Protein AF-A0A0C9WLH3-F1 (afdb_monomer_lite)

Foldseek 3Di:
DDDDDDPDDDDPDQPPVLVVLLVLLVVLLVLLVCLLPPVVCVLVDPVNVVVCVVVVDDGDDCPPQVQVSNLVSLQSNLSSQLSNQLSVDDDPLSNLLSLLSSLQSLLVSLVVQQPPDCVSNNHDPVSNVSSVVSVVVSVVSCVVVVNCSPVVVVVVVVVVVVVVVVVVVVVVVVVVVD

Radius of gyration: 22.93 Å; chains: 1; bounding box: 36×38×76 Å

Secondary structure (DSSP, 8-state):
---PPP---------HHHHHHHHHHHHHHHHHHHHHH-THHHHTSHHHHHHHHHHTPPPPPTTT-HHHHHHHHHHHHHHHHHHHHHTTS-TTHHHHHHHHHHHHHHHHHHHHHHTS-GGG----HHHHHHHHHHHHHHHHHHHHTTTGGGTHHHHHHHHHHHHHHHHHHHHHHHHS--

pLDDT: mean 81.58, std 15.05, range [48.44, 97.0]

Organism: NCBI:txid1095629

Structure (mmCIF, N/CA/C/O backbone):
data_AF-A0A0C9WLH3-F1
#
_entry.id   AF-A0A0C9WLH3-F1
#
loop_
_atom_site.group_PDB
_atom_site.id
_atom_site.type_symbol
_atom_site.label_atom_id
_atom_site.label_alt_id
_atom_site.label_comp_id
_atom_site.label_asym_id
_atom_site.label_entity_id
_atom_site.label_seq_id
_atom_site.pdbx_PDB_ins_code
_atom_site.Cartn_x
_atom_site.Cartn_y
_atom_site.Cartn_z
_atom_site.occupancy
_atom_site.B_iso_or_equiv
_atom_site.auth_seq_id
_atom_site.auth_comp_id
_atom_site.auth_asym_id
_atom_site.auth_atom_id
_atom_site.pdbx_PDB_model_num
ATOM 1 N N . MET A 1 1 ? 11.096 -18.226 -56.502 1.00 52.59 1 MET A N 1
ATOM 2 C CA . MET A 1 1 ? 9.878 -18.408 -55.676 1.00 52.59 1 MET A CA 1
ATOM 3 C C . MET A 1 1 ? 9.906 -17.419 -54.515 1.00 52.59 1 MET A C 1
ATOM 5 O O . MET A 1 1 ? 10.820 -17.525 -53.702 1.00 52.59 1 MET A O 1
ATOM 9 N N . PRO A 1 2 ? 8.982 -16.448 -54.416 1.00 49.88 2 PRO A N 1
ATOM 10 C CA . PRO A 1 2 ? 8.934 -15.564 -53.257 1.00 49.88 2 PRO A CA 1
ATOM 11 C C . PRO A 1 2 ? 8.282 -16.297 -52.072 1.00 49.88 2 PRO A C 1
ATOM 13 O O . PRO A 1 2 ? 7.143 -16.752 -52.159 1.00 49.88 2 PRO A O 1
ATOM 16 N N . ARG A 1 3 ? 9.011 -16.438 -50.958 1.00 57.41 3 ARG A N 1
ATOM 17 C CA . ARG A 1 3 ? 8.448 -16.905 -49.681 1.00 57.41 3 ARG A CA 1
ATOM 18 C C . ARG A 1 3 ? 7.571 -15.794 -49.105 1.00 57.41 3 ARG A C 1
ATOM 20 O O . ARG A 1 3 ? 8.085 -14.742 -48.733 1.00 57.41 3 ARG A O 1
ATOM 27 N N . ASN A 1 4 ? 6.265 -16.033 -49.005 1.00 55.12 4 ASN A N 1
ATOM 28 C CA . ASN A 1 4 ? 5.372 -15.154 -48.252 1.00 55.12 4 ASN A CA 1
ATOM 29 C C . ASN A 1 4 ? 5.823 -15.093 -46.779 1.00 55.12 4 ASN A C 1
ATOM 31 O O . ASN A 1 4 ? 6.032 -16.147 -46.171 1.00 55.12 4 ASN A O 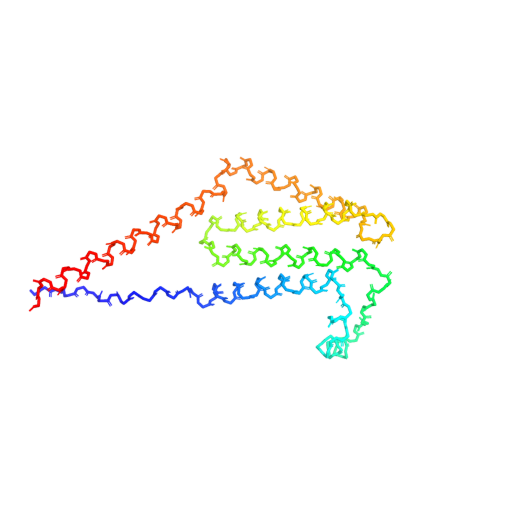1
ATOM 35 N N . PRO A 1 5 ? 5.976 -13.899 -46.177 1.00 61.84 5 PRO A N 1
ATOM 36 C CA . PRO A 1 5 ? 6.307 -13.794 -44.766 1.00 61.84 5 PRO A CA 1
ATOM 37 C C . PRO A 1 5 ? 5.111 -14.223 -43.898 1.00 61.84 5 PRO A C 1
ATOM 39 O O . PRO A 1 5 ? 3.955 -14.003 -44.274 1.00 61.84 5 PRO A O 1
ATOM 42 N N . PRO A 1 6 ? 5.360 -14.808 -42.713 1.00 55.41 6 PRO A N 1
ATOM 43 C CA . PRO A 1 6 ? 4.301 -15.278 -41.835 1.00 55.41 6 PRO A CA 1
ATOM 44 C C . PRO A 1 6 ? 3.418 -14.111 -41.377 1.00 55.41 6 PRO A C 1
ATOM 46 O O . PRO A 1 6 ? 3.880 -13.128 -40.789 1.00 55.41 6 PRO A O 1
ATOM 49 N N . ARG A 1 7 ? 2.115 -14.246 -41.637 1.00 60.47 7 ARG A N 1
ATOM 50 C CA . ARG A 1 7 ? 1.046 -13.351 -41.186 1.00 60.47 7 ARG A CA 1
ATOM 51 C C . ARG A 1 7 ? 0.981 -13.381 -39.652 1.00 60.47 7 ARG A C 1
ATOM 53 O O . ARG A 1 7 ? 0.297 -14.214 -39.071 1.00 60.47 7 ARG A O 1
ATOM 60 N N . ARG A 1 8 ? 1.683 -12.465 -38.975 1.00 58.28 8 ARG A N 1
ATOM 61 C CA . ARG A 1 8 ? 1.488 -12.226 -37.533 1.00 58.28 8 ARG A CA 1
ATOM 62 C C . ARG A 1 8 ? 0.169 -11.485 -37.320 1.00 58.28 8 ARG A C 1
ATOM 64 O O . ARG A 1 8 ? 0.064 -10.290 -37.594 1.00 58.28 8 ARG A O 1
ATOM 71 N N . THR A 1 9 ? -0.837 -12.204 -36.838 1.00 52.94 9 THR A N 1
ATOM 72 C CA . THR A 1 9 ? -2.097 -11.651 -36.333 1.00 52.94 9 THR A CA 1
ATOM 73 C C . THR A 1 9 ? -1.833 -10.696 -35.159 1.00 52.94 9 THR A C 1
ATOM 75 O O . THR A 1 9 ? -1.140 -11.075 -34.212 1.00 52.94 9 THR A O 1
ATOM 78 N N . PRO A 1 10 ? -2.370 -9.462 -35.169 1.00 50.25 10 PRO A N 1
ATOM 79 C CA . PRO A 1 10 ? -2.179 -8.502 -34.092 1.00 50.25 10 PRO A CA 1
ATOM 80 C C . PRO A 1 10 ? -3.216 -8.744 -32.993 1.00 50.25 10 PRO A C 1
ATOM 82 O O . PRO A 1 10 ? -4.204 -8.017 -32.887 1.00 50.25 10 PRO A O 1
ATOM 85 N N . HIS A 1 11 ? -2.983 -9.749 -32.156 1.00 48.44 11 HIS A N 1
ATOM 86 C CA . HIS A 1 11 ? -3.652 -9.834 -30.866 1.00 48.44 11 HIS A CA 1
ATOM 87 C C . HIS A 1 11 ? -2.824 -9.042 -29.849 1.00 48.44 11 HIS A C 1
ATOM 89 O O . HIS A 1 11 ? -1.880 -9.554 -29.258 1.00 48.44 11 HIS A O 1
ATOM 95 N N . ASN A 1 12 ? -3.183 -7.769 -29.647 1.00 54.38 12 ASN A N 1
ATOM 96 C CA . ASN A 1 12 ? -2.804 -7.004 -28.452 1.00 54.38 12 ASN A CA 1
ATOM 97 C C . ASN A 1 12 ? -3.549 -7.586 -27.236 1.00 54.38 12 ASN A C 1
ATOM 99 O O . ASN A 1 12 ? -4.402 -6.942 -26.629 1.00 54.38 12 ASN A O 1
ATOM 103 N N . ILE A 1 13 ? -3.272 -8.847 -26.921 1.00 58.69 13 ILE A N 1
ATOM 104 C CA . ILE A 1 13 ? -3.679 -9.489 -25.682 1.00 58.69 13 ILE A CA 1
ATOM 105 C C . ILE A 1 13 ? -2.540 -9.179 -24.715 1.00 58.69 13 ILE A C 1
ATOM 107 O O . ILE A 1 13 ? -1.414 -9.630 -24.921 1.00 58.69 13 ILE A O 1
ATOM 111 N N . MET A 1 14 ? -2.798 -8.349 -23.696 1.00 61.59 14 MET A N 1
ATOM 112 C CA . MET A 1 14 ? -1.882 -8.297 -22.552 1.00 61.59 14 MET A CA 1
ATOM 113 C C . MET A 1 14 ? -1.642 -9.740 -22.098 1.00 61.59 14 MET A C 1
ATOM 115 O O . MET A 1 14 ? -2.628 -10.475 -22.011 1.00 61.59 14 MET A O 1
ATOM 119 N N . PRO A 1 15 ? -0.393 -10.144 -21.803 1.00 77.88 15 PRO A N 1
ATOM 120 C CA . PRO A 1 15 ? -0.111 -11.498 -21.346 1.00 77.88 15 PRO A CA 1
ATOM 121 C C . PRO A 1 15 ? -1.084 -11.870 -20.227 1.00 77.88 15 PRO A C 1
ATOM 123 O O . PRO A 1 15 ? -1.327 -11.044 -19.346 1.00 77.88 15 PRO A O 1
ATOM 126 N N . THR A 1 16 ? -1.653 -13.075 -20.254 1.00 83.50 16 THR A N 1
ATOM 127 C CA . THR A 1 16 ? -2.666 -13.515 -19.277 1.00 83.50 16 THR A CA 1
ATOM 128 C C . THR A 1 16 ? -2.212 -13.247 -17.838 1.00 83.50 16 THR A C 1
ATOM 130 O O . THR A 1 16 ? -2.968 -12.717 -17.029 1.00 83.50 16 THR A O 1
ATOM 133 N N . THR A 1 17 ? -0.925 -13.465 -17.559 1.00 85.25 17 THR A N 1
ATOM 134 C CA . THR A 1 17 ? -0.271 -13.141 -16.285 1.00 85.25 17 THR A CA 1
ATOM 135 C C . THR A 1 17 ? -0.361 -11.658 -15.914 1.00 85.25 17 THR A C 1
ATOM 137 O O . THR A 1 17 ? -0.690 -11.327 -14.781 1.00 85.25 17 THR A O 1
ATOM 140 N N . ALA A 1 18 ? -0.134 -10.739 -16.856 1.00 84.38 18 ALA A N 1
ATOM 141 C CA . ALA A 1 18 ? -0.218 -9.300 -16.600 1.00 84.38 18 ALA A CA 1
ATOM 142 C C . ALA A 1 18 ? -1.651 -8.859 -16.261 1.00 84.38 18 ALA A C 1
ATOM 144 O O . ALA A 1 18 ? -1.845 -8.006 -1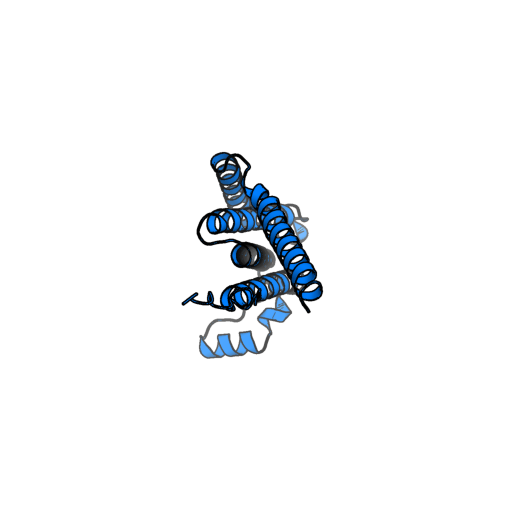5.396 1.00 84.38 18 ALA A O 1
ATOM 145 N N . ARG A 1 19 ? -2.664 -9.469 -16.893 1.00 87.00 19 ARG A N 1
ATOM 146 C CA . ARG A 1 19 ? -4.078 -9.227 -16.556 1.00 87.00 19 ARG A CA 1
ATOM 147 C C . ARG A 1 19 ? -4.437 -9.727 -15.163 1.00 87.00 19 ARG A C 1
ATOM 149 O O . ARG A 1 19 ? -5.118 -9.011 -14.436 1.00 87.00 19 ARG A O 1
ATOM 156 N N . LEU A 1 20 ? -3.949 -10.906 -14.782 1.00 90.25 20 LEU A N 1
ATOM 157 C CA . LEU A 1 20 ? -4.155 -11.452 -13.440 1.00 90.25 20 LEU A CA 1
ATOM 158 C C . LEU A 1 20 ? -3.512 -10.568 -12.367 1.00 90.25 20 LEU A C 1
ATOM 160 O O . LEU A 1 20 ? -4.172 -10.227 -11.389 1.00 90.25 20 LEU A O 1
ATOM 164 N N . ILE A 1 21 ? -2.271 -10.116 -12.584 1.00 89.88 21 ILE A N 1
ATOM 165 C CA . ILE A 1 21 ? -1.589 -9.181 -11.675 1.00 89.88 21 ILE A CA 1
ATOM 166 C C . ILE A 1 21 ? -2.375 -7.866 -11.575 1.00 89.88 21 ILE A C 1
ATOM 168 O O . ILE A 1 21 ? -2.573 -7.347 -10.479 1.00 89.88 21 ILE A O 1
ATOM 172 N N . GLN A 1 22 ? -2.875 -7.338 -12.697 1.00 89.88 22 GLN A N 1
ATOM 173 C CA . GLN A 1 22 ? -3.684 -6.120 -12.692 1.00 89.88 22 GLN A CA 1
ATOM 174 C C . GLN A 1 22 ? -4.961 -6.293 -11.857 1.00 89.88 22 GLN A C 1
ATOM 176 O O . GLN A 1 22 ? -5.270 -5.433 -11.035 1.00 89.88 22 GLN A O 1
ATOM 181 N N . LEU A 1 23 ? -5.691 -7.394 -12.053 1.00 91.69 23 LEU A N 1
ATOM 182 C CA . LEU A 1 23 ? -6.920 -7.680 -11.315 1.00 91.69 23 LEU A CA 1
ATOM 183 C C . LEU A 1 23 ? -6.648 -7.853 -9.816 1.00 91.69 23 LEU A C 1
ATOM 185 O O . LEU A 1 23 ? -7.371 -7.284 -9.003 1.00 91.69 23 LEU A O 1
ATOM 189 N N . LYS A 1 24 ? -5.572 -8.562 -9.454 1.00 92.44 24 LYS A N 1
ATOM 190 C CA . LYS A 1 24 ? -5.129 -8.700 -8.061 1.00 92.44 24 LYS A CA 1
ATOM 191 C C . LYS A 1 24 ? -4.824 -7.343 -7.430 1.00 92.44 24 LYS A C 1
ATOM 193 O O . LYS A 1 24 ? -5.255 -7.096 -6.313 1.00 92.44 24 LYS A O 1
ATOM 198 N N . GLY A 1 25 ? -4.157 -6.445 -8.158 1.00 92.44 25 GLY A N 1
ATOM 199 C CA . GLY A 1 25 ? -3.885 -5.088 -7.684 1.00 92.44 25 GLY A CA 1
ATOM 200 C C . GLY A 1 25 ? -5.146 -4.265 -7.417 1.00 92.44 25 GLY A C 1
ATOM 201 O O . GLY A 1 25 ? -5.220 -3.572 -6.407 1.00 92.44 25 GLY A O 1
ATOM 202 N N . ILE A 1 26 ? -6.162 -4.376 -8.282 1.00 93.50 26 ILE A N 1
ATOM 203 C CA . ILE A 1 26 ? -7.471 -3.738 -8.058 1.00 93.50 26 ILE A CA 1
ATOM 204 C C . ILE A 1 26 ? -8.142 -4.329 -6.815 1.00 93.50 26 ILE A C 1
ATOM 206 O O . ILE A 1 26 ? -8.614 -3.575 -5.969 1.00 93.50 26 ILE A O 1
ATOM 210 N N . ALA A 1 27 ? -8.157 -5.658 -6.690 1.00 94.06 27 ALA A N 1
ATOM 211 C CA . ALA A 1 27 ? -8.738 -6.337 -5.537 1.00 94.06 27 ALA A CA 1
ATOM 212 C C . ALA A 1 27 ? -8.058 -5.915 -4.226 1.00 94.06 27 ALA A C 1
ATOM 214 O O . ALA A 1 27 ? -8.750 -5.624 -3.258 1.00 94.06 27 ALA A O 1
ATOM 215 N N . ASP A 1 28 ? -6.730 -5.791 -4.210 1.00 94.44 28 ASP A N 1
ATOM 216 C CA . ASP A 1 28 ? -5.978 -5.327 -3.040 1.00 94.44 28 ASP A CA 1
ATOM 217 C C . ASP A 1 28 ? -6.358 -3.900 -2.640 1.00 94.44 28 ASP A C 1
ATOM 219 O O . ASP A 1 28 ? -6.605 -3.631 -1.468 1.00 94.44 28 ASP A O 1
ATOM 223 N N . ILE A 1 29 ? -6.500 -2.984 -3.600 1.00 94.12 29 ILE A N 1
ATOM 224 C CA . ILE A 1 29 ? -6.954 -1.619 -3.300 1.00 94.12 29 ILE A CA 1
ATOM 225 C C . ILE A 1 29 ? -8.370 -1.630 -2.709 1.00 94.12 29 ILE A C 1
ATOM 227 O O . ILE A 1 29 ? -8.631 -0.916 -1.744 1.00 94.12 29 ILE A O 1
ATOM 231 N N . VAL A 1 30 ? -9.275 -2.459 -3.237 1.00 93.94 30 VAL A N 1
ATOM 232 C CA . VAL A 1 30 ? -10.631 -2.606 -2.682 1.00 93.94 30 VAL A CA 1
ATOM 233 C C . VAL A 1 30 ? -10.585 -3.159 -1.256 1.00 93.94 30 VAL A C 1
ATOM 235 O O . VAL A 1 30 ? -11.233 -2.607 -0.371 1.00 93.94 30 VAL A O 1
ATOM 238 N N . VAL A 1 31 ? -9.782 -4.194 -1.004 1.00 93.25 31 VAL A N 1
ATOM 239 C CA . VAL A 1 31 ? -9.587 -4.764 0.339 1.00 93.25 31 VAL A CA 1
ATOM 240 C C . VAL A 1 31 ? -9.029 -3.714 1.298 1.00 93.25 31 VAL A C 1
ATOM 242 O O . VAL A 1 31 ? -9.527 -3.587 2.412 1.00 93.25 31 VAL A O 1
ATOM 245 N N . ALA A 1 32 ? -8.056 -2.911 0.871 1.00 92.62 32 ALA A N 1
ATOM 246 C CA . ALA A 1 32 ? -7.502 -1.835 1.685 1.00 92.62 32 ALA A CA 1
ATOM 247 C C . ALA A 1 32 ? -8.545 -0.764 2.040 1.00 92.62 32 ALA A C 1
ATOM 249 O O . ALA A 1 32 ? -8.582 -0.295 3.178 1.00 92.62 32 ALA A O 1
ATOM 250 N N . LEU A 1 33 ? -9.425 -0.403 1.100 1.00 92.38 33 LEU A N 1
ATOM 251 C CA . LEU A 1 33 ? -10.535 0.516 1.368 1.00 92.38 33 LEU A CA 1
ATOM 252 C C . LEU A 1 33 ? -11.514 -0.070 2.390 1.00 92.38 33 LEU A C 1
ATOM 254 O O . LEU A 1 33 ? -11.906 0.629 3.322 1.00 92.38 33 LEU A O 1
ATOM 258 N N . ILE A 1 34 ? -11.859 -1.354 2.259 1.00 90.44 34 ILE A N 1
ATOM 259 C CA . ILE A 1 34 ? -12.716 -2.047 3.229 1.00 90.44 34 ILE A CA 1
ATOM 260 C C . ILE A 1 34 ? -12.048 -2.058 4.608 1.00 90.44 34 ILE A C 1
ATOM 262 O O . ILE A 1 34 ? -12.688 -1.665 5.576 1.00 90.44 34 ILE A O 1
ATOM 266 N N . LEU A 1 35 ? -10.761 -2.408 4.706 1.00 90.75 35 LEU A N 1
ATOM 267 C CA . LEU A 1 35 ? -10.016 -2.394 5.974 1.00 90.75 35 LEU A CA 1
ATOM 268 C C . LEU A 1 35 ? -9.945 -1.003 6.614 1.00 90.75 35 LEU A C 1
ATOM 270 O O . LEU A 1 35 ? -9.960 -0.900 7.836 1.00 90.75 35 LEU A O 1
ATOM 274 N N . THR A 1 36 ? -9.880 0.055 5.802 1.00 89.31 36 THR A N 1
ATOM 275 C CA . THR A 1 36 ? -9.828 1.444 6.287 1.00 89.31 36 THR A CA 1
ATOM 276 C C . THR A 1 36 ? -11.168 1.894 6.876 1.00 89.31 36 THR A C 1
ATOM 278 O O . THR A 1 36 ? -11.195 2.659 7.837 1.00 89.31 36 THR A O 1
ATOM 281 N N . VAL A 1 37 ? -12.288 1.455 6.291 1.00 89.69 37 VAL A N 1
ATOM 282 C CA . VAL A 1 37 ? -13.636 1.900 6.685 1.00 89.69 37 VAL A CA 1
ATOM 283 C C . VAL A 1 37 ? -14.260 0.972 7.723 1.00 89.69 37 VAL A C 1
ATOM 285 O O . VAL A 1 37 ? -14.797 1.439 8.724 1.00 89.69 37 VAL A O 1
ATOM 288 N N . ASN A 1 38 ? -14.222 -0.335 7.473 1.00 89.38 38 ASN A N 1
ATOM 289 C CA . ASN A 1 38 ? -14.790 -1.350 8.343 1.00 89.38 38 ASN A CA 1
ATOM 290 C C . ASN A 1 38 ? -14.032 -2.689 8.206 1.00 89.38 38 ASN A C 1
ATOM 292 O O . ASN A 1 38 ? -14.430 -3.555 7.418 1.00 89.38 38 ASN A O 1
ATOM 296 N N . PRO A 1 39 ? -12.965 -2.901 8.997 1.00 87.12 39 PRO A N 1
ATOM 297 C CA . PRO A 1 39 ? -12.189 -4.136 8.942 1.00 87.12 39 PRO A CA 1
ATOM 298 C C . PRO A 1 39 ? -12.970 -5.374 9.416 1.00 87.12 39 PRO A C 1
ATOM 300 O O . PRO A 1 39 ? -12.603 -6.489 9.042 1.00 87.12 39 PRO A O 1
ATOM 303 N N . GLN A 1 40 ? -14.081 -5.210 10.154 1.00 87.94 40 GLN A N 1
ATOM 304 C CA . GLN A 1 40 ? -14.925 -6.337 10.586 1.00 87.94 40 GLN A CA 1
ATOM 305 C C . GLN A 1 40 ? -15.507 -7.102 9.398 1.00 87.94 40 GLN A C 1
ATOM 307 O O . GLN A 1 40 ? -15.606 -8.321 9.453 1.00 87.94 40 GLN A O 1
ATOM 312 N N . LEU A 1 41 ? -15.793 -6.421 8.282 1.00 89.19 41 LEU A N 1
ATOM 313 C CA . LEU A 1 41 ? -16.302 -7.076 7.071 1.00 89.19 41 LEU A CA 1
ATOM 314 C C . LEU A 1 41 ? -15.355 -8.156 6.532 1.00 89.19 41 LEU A C 1
ATOM 316 O O . LEU A 1 41 ? -15.801 -9.094 5.876 1.00 89.19 41 LEU A O 1
ATOM 320 N N . ILE A 1 42 ? -14.051 -8.022 6.784 1.00 88.56 42 ILE A N 1
ATOM 321 C CA . ILE A 1 42 ? -13.051 -9.012 6.381 1.00 88.56 42 ILE A CA 1
ATOM 322 C C . ILE A 1 42 ? -12.850 -10.045 7.487 1.00 88.56 42 ILE A C 1
ATOM 324 O O . ILE A 1 42 ? -12.777 -11.239 7.192 1.00 88.56 42 ILE A O 1
ATOM 328 N N . TYR A 1 43 ? -12.777 -9.613 8.746 1.00 87.94 43 TYR A N 1
ATOM 329 C CA . TYR A 1 43 ? -12.520 -10.511 9.875 1.00 87.94 43 TYR A CA 1
ATOM 330 C C . TYR A 1 43 ? -13.669 -11.491 10.131 1.00 87.94 43 TYR A C 1
ATOM 332 O O . TYR A 1 43 ? -13.403 -12.677 10.291 1.00 87.94 43 TYR A O 1
ATOM 340 N N . ASP A 1 44 ? -14.918 -11.044 10.009 1.00 89.12 44 ASP A N 1
ATOM 341 C CA . ASP A 1 44 ? -16.115 -11.880 10.190 1.00 89.12 44 ASP A CA 1
ATOM 342 C C . ASP A 1 44 ? -16.555 -12.570 8.884 1.00 89.12 44 ASP A C 1
ATOM 344 O O . ASP A 1 44 ? -17.650 -13.126 8.774 1.00 89.12 44 ASP A O 1
ATOM 348 N N . SER A 1 45 ? -15.723 -12.527 7.839 1.00 88.50 45 SER A N 1
ATOM 349 C CA . SER A 1 45 ? -16.071 -13.161 6.570 1.00 88.50 45 SER A CA 1
ATOM 350 C C . SER A 1 45 ? -16.031 -14.695 6.682 1.00 88.50 45 SER A C 1
ATOM 352 O O . SER A 1 45 ? -15.151 -15.247 7.352 1.00 88.50 45 SER A O 1
ATOM 354 N N . PRO A 1 46 ? -16.895 -15.431 5.952 1.00 90.62 46 PRO A N 1
ATOM 355 C CA . PRO A 1 46 ? -16.869 -16.897 5.955 1.00 90.62 46 PRO A CA 1
ATOM 356 C C . PRO A 1 46 ? -15.515 -17.485 5.539 1.00 90.62 46 PRO A C 1
ATOM 358 O O . PRO A 1 46 ? -15.160 -18.586 5.951 1.00 90.62 46 PRO A O 1
ATOM 361 N N . ALA A 1 47 ? -14.756 -16.763 4.709 1.00 90.00 47 ALA A N 1
ATOM 362 C CA . ALA A 1 47 ? -13.414 -17.166 4.310 1.00 90.00 47 ALA A CA 1
ATOM 363 C C . ALA A 1 47 ? -12.434 -17.106 5.490 1.00 90.00 47 ALA A C 1
ATOM 365 O O . ALA A 1 47 ? -11.683 -18.056 5.698 1.00 90.00 47 ALA A O 1
ATOM 366 N N . THR A 1 48 ? -12.473 -16.031 6.282 1.00 88.31 48 THR A N 1
ATOM 367 C CA . THR A 1 48 ? -11.631 -15.877 7.476 1.00 88.31 48 THR A CA 1
ATOM 368 C C . THR A 1 48 ? -11.978 -16.911 8.539 1.00 88.31 48 THR A C 1
ATOM 370 O O . THR A 1 48 ? -11.066 -17.526 9.082 1.00 88.31 48 THR A O 1
ATOM 373 N N . HIS A 1 49 ? -13.267 -17.185 8.766 1.00 88.56 49 HIS A N 1
ATOM 374 C CA . HIS A 1 49 ? -13.698 -18.256 9.671 1.00 88.56 49 HIS A CA 1
ATOM 375 C C . HIS A 1 49 ? -13.181 -19.625 9.226 1.00 88.56 49 HIS A C 1
ATOM 377 O O . HIS A 1 49 ? -12.520 -20.304 10.000 1.00 88.56 49 HIS A O 1
ATOM 383 N N . LYS A 1 50 ? -13.354 -19.990 7.949 1.00 93.19 50 LYS A N 1
ATOM 384 C CA . LYS A 1 50 ? -12.817 -21.258 7.429 1.00 93.19 50 LYS A CA 1
ATOM 385 C C . LYS A 1 50 ? -11.299 -21.355 7.563 1.00 93.19 50 LYS A C 1
ATOM 387 O O . LYS A 1 50 ? -10.781 -22.421 7.867 1.00 93.19 50 LYS A O 1
ATOM 392 N N . LEU A 1 51 ? -10.574 -20.266 7.314 1.00 91.44 51 LEU A N 1
ATOM 393 C CA . LEU A 1 51 ? -9.121 -20.243 7.482 1.00 91.44 51 LEU A CA 1
ATOM 394 C C . LEU A 1 51 ? -8.717 -20.356 8.953 1.00 91.44 51 LEU A C 1
ATOM 396 O O . LEU A 1 51 ? -7.752 -21.054 9.250 1.00 91.44 51 LEU A O 1
ATOM 400 N N . SER A 1 52 ? -9.444 -19.707 9.861 1.00 92.00 52 SER A N 1
ATOM 401 C CA . SER A 1 52 ? -9.260 -19.829 11.310 1.00 92.00 52 SER A CA 1
ATOM 402 C C . SER A 1 52 ? -9.479 -21.272 11.762 1.00 92.00 52 SER A C 1
ATOM 404 O O . SER A 1 52 ? -8.583 -21.844 12.376 1.00 92.00 52 SER A O 1
ATOM 406 N N . ASP A 1 53 ? -10.576 -21.900 11.337 1.00 92.62 53 ASP A N 1
ATOM 407 C CA . ASP A 1 53 ? -10.895 -23.295 11.654 1.00 92.62 53 ASP A CA 1
ATOM 408 C C . ASP A 1 53 ? -9.818 -24.262 11.138 1.00 92.62 53 ASP A C 1
ATOM 410 O O . ASP A 1 53 ? -9.430 -25.201 11.830 1.00 92.62 53 ASP A O 1
ATOM 414 N N . LEU A 1 54 ? -9.298 -24.022 9.929 1.00 94.56 54 LEU A N 1
ATOM 415 C CA . LEU A 1 54 ? -8.265 -24.864 9.318 1.00 94.56 54 LEU A CA 1
ATOM 416 C C . LEU A 1 54 ? -6.871 -24.662 9.924 1.00 94.56 54 LEU A C 1
ATOM 418 O O . LEU A 1 54 ? -6.077 -25.599 9.949 1.00 94.56 54 LEU A O 1
ATOM 422 N N . SER A 1 55 ? -6.543 -23.445 10.356 1.00 92.56 55 SER A N 1
ATOM 423 C CA . SER A 1 55 ? -5.206 -23.100 10.860 1.00 92.56 55 SER A CA 1
ATOM 424 C C . SER A 1 55 ? -5.093 -23.118 12.385 1.00 92.56 55 SER A C 1
ATOM 426 O O . SER A 1 55 ? -3.980 -23.095 12.905 1.00 92.56 55 SER A O 1
ATOM 428 N N . GLY A 1 56 ? -6.218 -23.117 13.104 1.00 90.56 56 GLY A N 1
ATOM 429 C CA . GLY A 1 56 ? -6.276 -22.906 14.552 1.00 90.56 56 GLY A CA 1
ATOM 430 C C . GLY A 1 56 ? -5.926 -21.477 14.989 1.00 90.56 56 GLY A C 1
ATOM 431 O O . GLY A 1 56 ? -5.757 -21.225 16.181 1.00 90.56 56 GLY A O 1
ATOM 432 N N . LEU A 1 57 ? -5.775 -20.534 14.050 1.00 90.06 57 LEU A N 1
ATOM 433 C CA . LEU A 1 57 ? -5.448 -19.142 14.358 1.00 90.06 57 LEU A CA 1
ATOM 434 C C . LEU A 1 57 ? -6.677 -18.395 14.872 1.00 90.06 57 LEU A C 1
ATOM 436 O O . LEU A 1 57 ? -7.775 -18.557 14.348 1.00 90.06 57 LEU A O 1
ATOM 440 N N . HIS A 1 58 ? -6.483 -17.520 15.858 1.00 89.44 58 HIS A N 1
ATOM 441 C CA . HIS A 1 58 ? -7.557 -16.667 16.360 1.00 89.44 58 HIS A CA 1
ATOM 442 C C . HIS A 1 58 ? -8.005 -15.638 15.306 1.00 89.44 58 HIS A C 1
ATOM 444 O O . HIS A 1 58 ? -7.195 -15.121 14.532 1.00 89.44 58 HIS A O 1
ATOM 450 N N . ILE A 1 59 ? -9.295 -15.295 15.313 1.00 86.00 59 ILE A N 1
ATOM 451 C CA . ILE A 1 59 ? -9.843 -14.221 14.478 1.00 86.00 59 ILE A CA 1
ATOM 452 C C . ILE A 1 59 ? -9.527 -12.876 15.132 1.00 86.00 59 ILE A C 1
ATOM 454 O O . ILE A 1 59 ? -9.740 -12.676 16.329 1.00 86.00 59 ILE A O 1
ATOM 458 N N . SER A 1 60 ? -8.985 -11.951 14.342 1.00 84.06 60 SER A N 1
ATOM 459 C CA . SER A 1 60 ? -8.632 -10.613 14.815 1.00 84.06 60 SER A CA 1
ATOM 460 C C . SER A 1 60 ? -9.878 -9.798 15.165 1.00 84.06 60 SER A C 1
ATOM 462 O O . SER A 1 60 ? -10.852 -9.784 14.419 1.00 84.06 60 SER A O 1
ATOM 464 N N . ASN A 1 61 ? -9.826 -9.054 16.271 1.00 82.25 61 ASN A N 1
ATOM 465 C CA . ASN A 1 61 ? -10.876 -8.106 16.633 1.00 82.25 61 ASN A CA 1
ATOM 466 C C . ASN A 1 61 ? -10.528 -6.701 16.117 1.00 82.25 61 ASN A C 1
ATOM 468 O O . ASN A 1 61 ? -9.514 -6.104 16.489 1.00 82.25 61 ASN A O 1
ATOM 472 N N . ALA A 1 62 ? -11.410 -6.154 15.282 1.00 82.12 62 ALA A N 1
ATOM 473 C CA . ALA A 1 62 ? -11.278 -4.829 14.684 1.00 82.12 62 ALA A CA 1
ATOM 474 C C . ALA A 1 62 ? -11.129 -3.678 15.700 1.00 82.12 62 ALA A C 1
ATOM 476 O O . ALA A 1 62 ? -10.454 -2.688 15.418 1.00 82.12 62 ALA A O 1
ATOM 477 N N . ASN A 1 63 ? -11.740 -3.802 16.878 1.00 84.00 63 ASN A N 1
ATOM 478 C CA . ASN A 1 63 ? -11.809 -2.725 17.868 1.00 84.00 63 ASN A CA 1
ATOM 479 C C . ASN A 1 63 ? -10.626 -2.726 18.841 1.00 84.00 63 ASN A C 1
ATOM 481 O O . ASN A 1 63 ? -10.376 -1.723 19.502 1.00 84.00 63 ASN A O 1
ATOM 485 N N . THR A 1 64 ? -9.886 -3.831 18.932 1.00 86.38 64 THR A N 1
ATOM 486 C CA . THR A 1 64 ? -8.789 -3.978 19.899 1.00 86.38 64 THR A CA 1
ATOM 487 C C . THR A 1 64 ? -7.551 -3.181 19.496 1.00 86.38 64 THR A C 1
ATOM 489 O O . THR A 1 64 ? -6.851 -2.656 20.356 1.00 86.38 64 THR A O 1
ATOM 492 N N . ALA A 1 65 ? -7.276 -3.070 18.193 1.00 86.44 65 ALA A N 1
ATOM 493 C CA . ALA A 1 65 ? -6.072 -2.419 17.682 1.00 86.44 65 ALA A CA 1
ATOM 494 C C . ALA A 1 65 ? -6.350 -1.652 16.371 1.00 86.44 65 ALA A C 1
ATOM 496 O O . ALA A 1 65 ? -5.909 -2.070 15.296 1.00 86.44 65 ALA A O 1
ATOM 497 N N . PRO A 1 66 ? -7.063 -0.512 16.428 1.00 88.06 66 PRO A N 1
ATOM 498 C CA . PRO A 1 66 ? -7.443 0.249 15.235 1.00 88.06 66 PRO A CA 1
ATOM 499 C C . PRO A 1 66 ? -6.234 0.699 14.397 1.00 88.06 66 PRO A C 1
ATOM 501 O O . PRO A 1 66 ? -6.260 0.592 13.172 1.00 88.06 66 PRO A O 1
ATOM 504 N N . GLY A 1 67 ? -5.133 1.119 15.031 1.00 88.75 67 GLY A N 1
ATOM 505 C CA . GLY A 1 67 ? -3.908 1.493 14.315 1.00 88.75 67 GLY A CA 1
ATOM 506 C C . GLY A 1 67 ? -3.188 0.325 13.633 1.00 88.75 67 GLY A C 1
ATOM 507 O O . GLY A 1 67 ? -2.565 0.508 12.585 1.00 88.75 67 GLY A O 1
ATOM 508 N N . PHE A 1 68 ? -3.312 -0.894 14.166 1.00 89.31 68 PHE A N 1
ATOM 509 C CA . PHE A 1 68 ? -2.788 -2.095 13.511 1.00 89.31 68 PHE A CA 1
ATOM 510 C C . PHE A 1 68 ? -3.578 -2.406 12.235 1.00 89.31 68 PHE A C 1
ATOM 512 O O . PHE A 1 68 ? -2.982 -2.568 11.172 1.00 89.31 68 PHE A O 1
ATOM 519 N N . ASN A 1 69 ? -4.912 -2.373 12.310 1.00 91.62 69 ASN A N 1
ATOM 520 C CA . ASN A 1 69 ? -5.785 -2.571 11.147 1.00 91.62 69 ASN A CA 1
ATOM 521 C C . ASN A 1 69 ? -5.515 -1.531 10.057 1.00 91.62 69 ASN A C 1
ATOM 523 O O . ASN A 1 69 ? -5.403 -1.872 8.881 1.00 91.62 69 ASN A O 1
ATOM 527 N N . GLN A 1 70 ? -5.323 -0.274 10.457 1.00 92.75 70 GLN A N 1
ATOM 528 C CA . GLN A 1 70 ? -4.978 0.792 9.528 1.00 92.75 70 GLN A CA 1
ATOM 529 C C . GLN A 1 70 ? -3.596 0.590 8.891 1.00 92.75 70 GLN A C 1
ATOM 531 O O . GLN A 1 70 ? -3.415 0.859 7.707 1.00 92.75 70 GLN A O 1
ATOM 536 N N . SER A 1 71 ? -2.627 0.058 9.637 1.00 93.38 71 SER A N 1
ATOM 537 C CA . SER A 1 71 ? -1.310 -0.289 9.088 1.00 93.38 71 SER A CA 1
ATOM 538 C C . SER A 1 71 ? -1.404 -1.421 8.057 1.00 93.38 71 SER A C 1
ATOM 540 O O . SER A 1 71 ? -0.770 -1.342 7.004 1.00 93.38 71 SER A O 1
ATOM 542 N N . ILE A 1 72 ? -2.248 -2.435 8.297 1.00 93.38 72 ILE A N 1
ATOM 543 C CA . ILE A 1 72 ? -2.543 -3.480 7.301 1.00 93.38 72 ILE A CA 1
ATOM 544 C C . ILE A 1 72 ? -3.222 -2.867 6.072 1.00 93.38 72 ILE A C 1
ATOM 546 O O . ILE A 1 72 ? -2.837 -3.185 4.949 1.00 93.38 72 ILE A O 1
ATOM 550 N N . ALA A 1 73 ? -4.183 -1.957 6.246 1.00 94.38 73 ALA A N 1
ATOM 551 C CA . ALA A 1 73 ? -4.830 -1.280 5.124 1.00 94.38 73 ALA A CA 1
ATOM 552 C C . ALA A 1 73 ? -3.809 -0.529 4.247 1.00 94.38 73 ALA A C 1
ATOM 554 O O . ALA A 1 73 ? -3.786 -0.715 3.028 1.00 94.38 73 ALA A O 1
ATOM 555 N N . CYS A 1 74 ? -2.905 0.244 4.860 1.00 95.31 74 CYS A N 1
ATOM 556 C CA . CYS A 1 74 ? -1.809 0.928 4.166 1.00 95.31 74 CYS A CA 1
ATOM 557 C C . CYS A 1 74 ? -0.897 -0.054 3.414 1.00 95.31 74 CYS A C 1
ATOM 559 O O . CYS A 1 74 ? -0.544 0.194 2.258 1.00 95.31 74 CYS A O 1
ATOM 561 N N . MET A 1 75 ? -0.559 -1.190 4.034 1.00 96.69 75 MET A N 1
ATOM 562 C CA . MET A 1 75 ? 0.231 -2.255 3.414 1.00 96.69 75 MET A CA 1
ATOM 563 C C . MET A 1 75 ? -0.433 -2.813 2.166 1.00 96.69 75 MET A C 1
ATOM 565 O O . MET A 1 75 ? 0.179 -2.862 1.098 1.00 96.69 75 MET A O 1
ATOM 569 N N . VAL A 1 76 ? -1.687 -3.240 2.299 1.00 96.12 76 VAL A N 1
ATOM 570 C CA . VAL A 1 76 ? -2.434 -3.876 1.216 1.00 96.12 76 VAL A CA 1
ATOM 571 C C . VAL A 1 76 ? -2.634 -2.883 0.068 1.00 96.12 76 VAL A C 1
ATOM 573 O O . VAL A 1 76 ? -2.447 -3.255 -1.090 1.00 96.12 76 VAL A O 1
ATOM 576 N N . ALA A 1 77 ? -2.898 -1.605 0.361 1.00 95.56 77 ALA A N 1
ATOM 577 C CA . ALA A 1 77 ? -2.965 -0.557 -0.656 1.00 95.56 77 ALA A CA 1
ATOM 578 C C . ALA A 1 77 ? -1.631 -0.389 -1.399 1.00 95.56 77 ALA A C 1
ATOM 580 O O . ALA A 1 77 ? -1.614 -0.355 -2.631 1.00 95.56 77 ALA A O 1
ATOM 581 N N . ALA A 1 78 ? -0.509 -0.322 -0.673 1.00 95.69 78 ALA A N 1
ATOM 582 C CA . ALA A 1 78 ? 0.819 -0.199 -1.269 1.00 95.69 78 ALA A CA 1
ATOM 583 C C . ALA A 1 78 ? 1.148 -1.394 -2.179 1.00 95.69 78 ALA A C 1
ATOM 585 O O . ALA A 1 78 ? 1.578 -1.198 -3.316 1.00 95.69 78 ALA A O 1
ATOM 586 N N . VAL A 1 79 ? 0.874 -2.622 -1.727 1.00 95.38 79 VAL A N 1
ATOM 587 C CA . VAL A 1 79 ? 1.021 -3.850 -2.528 1.00 95.38 79 VAL A CA 1
ATOM 588 C C . VAL A 1 79 ? 0.118 -3.824 -3.762 1.00 95.38 79 VAL A C 1
ATOM 590 O O . VAL A 1 79 ? 0.580 -4.121 -4.866 1.00 95.38 79 VAL A O 1
ATOM 593 N N . GLY A 1 80 ? -1.137 -3.395 -3.616 1.00 93.56 80 GLY A N 1
ATOM 594 C CA . GLY A 1 80 ? -2.081 -3.260 -4.723 1.00 93.56 80 GLY A CA 1
ATOM 595 C C . GLY A 1 80 ? -1.603 -2.285 -5.800 1.00 93.56 80 GLY A C 1
ATOM 596 O O . GLY A 1 80 ? -1.629 -2.607 -6.992 1.00 93.56 80 GLY A O 1
ATOM 597 N N . VAL A 1 81 ? -1.074 -1.124 -5.397 1.00 93.88 81 VAL A N 1
ATOM 598 C CA . VAL A 1 81 ? -0.429 -0.173 -6.318 1.00 93.88 81 VAL A CA 1
ATOM 599 C C . VAL A 1 81 ? 0.793 -0.803 -6.987 1.00 93.88 81 VAL A C 1
ATOM 601 O O . VAL A 1 81 ? 0.956 -0.669 -8.202 1.00 93.88 81 VAL A O 1
ATOM 604 N N . GLY A 1 82 ? 1.605 -1.553 -6.241 1.00 91.81 82 GLY A N 1
ATOM 605 C CA . GLY A 1 82 ? 2.717 -2.331 -6.784 1.00 91.81 82 GLY A CA 1
ATOM 606 C C . GLY A 1 82 ? 2.281 -3.264 -7.912 1.00 91.81 82 GLY A C 1
ATOM 607 O O . GLY A 1 82 ? 2.806 -3.183 -9.020 1.00 91.81 82 GLY A O 1
ATOM 608 N N . HIS A 1 83 ? 1.252 -4.081 -7.689 1.00 91.94 83 HIS A N 1
ATOM 609 C CA . HIS A 1 83 ? 0.674 -4.952 -8.715 1.00 91.94 83 HIS A CA 1
ATOM 610 C C . HIS A 1 83 ? 0.176 -4.164 -9.945 1.00 91.94 83 HIS A C 1
ATOM 612 O O . HIS A 1 83 ? 0.420 -4.549 -11.094 1.00 91.94 83 HIS A O 1
ATOM 618 N N . LEU A 1 84 ? -0.480 -3.018 -9.745 1.00 90.06 84 LEU A N 1
ATOM 619 C CA . LEU A 1 84 ? -0.949 -2.169 -10.845 1.00 90.06 84 LEU A CA 1
ATOM 620 C C . LEU A 1 84 ? 0.177 -1.552 -11.679 1.00 90.06 84 LEU A C 1
ATOM 622 O O . LEU A 1 84 ? -0.018 -1.320 -12.877 1.00 90.06 84 LEU A O 1
ATOM 626 N N . VAL A 1 85 ? 1.321 -1.259 -11.068 1.00 88.56 85 VAL A N 1
ATOM 627 C CA . VAL A 1 85 ? 2.502 -0.760 -11.778 1.00 88.56 85 VAL A CA 1
ATOM 628 C C . VAL A 1 85 ? 3.230 -1.917 -12.453 1.00 88.56 85 VAL A C 1
ATOM 630 O O . VAL A 1 85 ? 3.483 -1.849 -13.655 1.00 88.56 85 VAL A O 1
ATOM 633 N N . ALA A 1 86 ? 3.457 -3.020 -11.741 1.00 87.62 86 ALA A N 1
ATOM 634 C CA . ALA A 1 86 ? 4.119 -4.216 -12.254 1.00 87.62 86 ALA A CA 1
ATOM 635 C C . ALA A 1 86 ? 3.404 -4.803 -13.477 1.00 87.62 86 ALA A C 1
ATOM 637 O O . ALA A 1 86 ? 4.042 -5.107 -14.478 1.00 87.62 86 ALA A O 1
ATOM 638 N N . SER A 1 87 ? 2.069 -4.890 -13.444 1.00 84.38 87 SER A N 1
ATOM 639 C CA . SER A 1 87 ? 1.262 -5.397 -14.568 1.00 84.38 87 SER A CA 1
ATOM 640 C C . SER A 1 87 ? 1.401 -4.579 -15.851 1.00 84.38 87 SER A C 1
ATOM 642 O O . SER A 1 87 ? 1.114 -5.076 -16.942 1.00 84.38 87 SER A O 1
ATOM 644 N N . ARG A 1 88 ? 1.827 -3.319 -15.740 1.00 82.38 88 ARG A N 1
ATOM 645 C CA . ARG A 1 88 ? 2.044 -2.438 -16.887 1.00 82.38 88 ARG A CA 1
ATOM 646 C C . ARG A 1 88 ? 3.516 -2.346 -17.277 1.00 82.38 88 ARG A C 1
ATOM 648 O O . ARG A 1 88 ? 3.820 -1.960 -18.405 1.00 82.38 88 ARG A O 1
ATOM 655 N N . ALA A 1 89 ? 4.425 -2.685 -16.374 1.00 72.56 89 ALA A N 1
ATOM 656 C CA . ALA A 1 89 ? 5.838 -2.439 -16.554 1.00 72.56 89 ALA A CA 1
ATOM 657 C C . ALA A 1 89 ? 6.562 -3.641 -17.202 1.00 72.56 89 ALA A C 1
ATOM 659 O O . ALA A 1 89 ? 6.314 -4.795 -16.876 1.00 72.56 89 ALA A O 1
ATOM 660 N N . GLY A 1 90 ? 7.441 -3.370 -18.176 1.00 64.69 90 GLY A N 1
ATOM 661 C CA . GLY A 1 90 ? 8.187 -4.399 -18.919 1.00 64.69 90 GLY A CA 1
ATOM 662 C C . GLY A 1 90 ? 9.426 -4.948 -18.186 1.00 64.69 90 GLY A C 1
ATOM 663 O O . GLY A 1 90 ? 9.812 -4.447 -17.130 1.00 64.69 90 GLY A O 1
ATOM 664 N N . SER A 1 91 ? 10.093 -5.936 -18.802 1.00 63.41 91 SER A N 1
ATOM 665 C CA . SER A 1 91 ? 11.003 -6.939 -18.199 1.00 63.41 91 SER A CA 1
ATOM 666 C C . SER A 1 91 ? 12.240 -6.501 -17.385 1.00 63.41 91 SER A C 1
ATOM 668 O O . SER A 1 91 ? 12.952 -7.376 -16.910 1.00 63.41 91 SER A O 1
ATOM 670 N N . SER A 1 92 ? 12.551 -5.217 -17.170 1.00 58.25 92 SER A N 1
ATOM 671 C CA . SER A 1 92 ? 13.654 -4.849 -16.242 1.00 58.25 92 SER A CA 1
ATOM 672 C C . SER A 1 92 ? 13.519 -3.473 -15.603 1.00 58.25 92 SER A C 1
ATOM 674 O O . SER A 1 92 ? 13.682 -3.340 -14.394 1.00 58.25 92 SER A O 1
ATOM 676 N N . ARG A 1 93 ? 13.140 -2.439 -16.366 1.00 64.06 93 ARG A N 1
ATOM 677 C CA . ARG A 1 93 ? 12.889 -1.103 -15.787 1.00 64.06 93 ARG A CA 1
ATOM 678 C C . ARG A 1 93 ? 11.645 -1.076 -14.892 1.00 64.06 93 ARG A C 1
ATOM 680 O O . ARG A 1 93 ? 11.530 -0.226 -14.018 1.00 64.06 93 ARG A O 1
ATOM 687 N N . GLY A 1 94 ? 10.743 -2.041 -15.080 1.00 72.25 94 GLY A N 1
ATOM 688 C CA . GLY A 1 94 ? 9.478 -2.095 -14.366 1.00 72.25 94 GLY A CA 1
ATOM 689 C C . GLY A 1 94 ? 9.560 -2.445 -12.890 1.00 72.25 94 GLY A C 1
ATOM 690 O O . GLY A 1 94 ? 8.720 -1.988 -12.117 1.00 72.25 94 GLY A O 1
ATOM 691 N N . VAL A 1 95 ? 10.591 -3.182 -12.474 1.00 80.50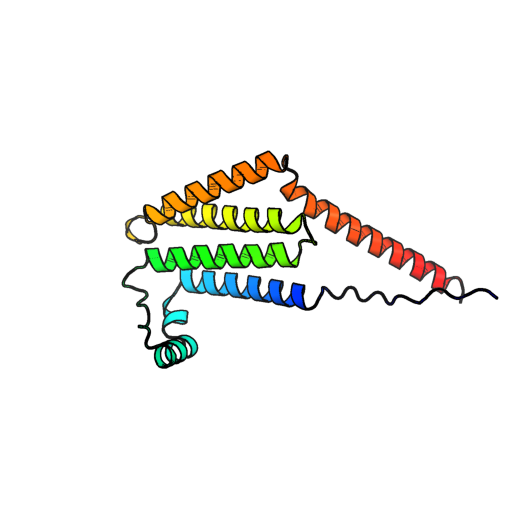 95 VAL A N 1
ATOM 692 C CA . VAL A 1 95 ? 10.782 -3.547 -11.063 1.00 80.50 95 VAL A CA 1
ATOM 693 C C . VAL A 1 95 ? 11.066 -2.301 -10.221 1.00 80.50 95 VAL A C 1
ATOM 695 O O . VAL A 1 95 ? 10.454 -2.116 -9.174 1.00 80.50 95 VAL A O 1
ATOM 698 N N . ARG A 1 96 ? 11.913 -1.388 -10.717 1.00 84.00 96 ARG A N 1
ATOM 699 C CA . ARG A 1 96 ? 12.249 -0.135 -10.017 1.00 84.00 96 ARG A CA 1
ATOM 700 C C . ARG A 1 96 ? 11.028 0.763 -9.841 1.00 84.00 96 ARG A C 1
ATOM 702 O O . ARG A 1 96 ? 10.749 1.203 -8.730 1.00 84.00 96 ARG A O 1
ATOM 709 N N . SER A 1 97 ? 10.267 0.984 -10.917 1.00 85.19 97 SER A N 1
ATOM 710 C CA . SER A 1 97 ? 9.026 1.769 -10.866 1.00 85.19 97 SER A CA 1
ATOM 711 C C . SER A 1 97 ? 7.992 1.153 -9.925 1.00 85.19 97 SER A C 1
ATOM 713 O O . SER A 1 97 ? 7.288 1.884 -9.237 1.00 85.19 97 SER A O 1
ATOM 715 N N . THR A 1 98 ? 7.924 -0.180 -9.867 1.00 90.12 98 THR A N 1
ATOM 716 C CA . THR A 1 98 ? 7.035 -0.909 -8.955 1.00 90.12 98 THR A CA 1
ATOM 717 C C . THR A 1 98 ? 7.418 -0.664 -7.500 1.00 90.12 98 THR A C 1
ATOM 719 O O . THR A 1 98 ? 6.587 -0.193 -6.730 1.00 90.12 98 THR A O 1
ATOM 722 N N . ILE A 1 99 ? 8.677 -0.923 -7.131 1.00 90.94 99 ILE A N 1
ATOM 723 C CA . ILE A 1 99 ? 9.164 -0.759 -5.752 1.00 90.94 99 ILE A CA 1
ATOM 724 C C . ILE A 1 99 ? 9.002 0.691 -5.289 1.00 90.94 99 ILE A C 1
ATOM 726 O O . ILE A 1 99 ? 8.538 0.941 -4.179 1.00 90.94 99 ILE A O 1
ATOM 730 N N . PHE A 1 100 ? 9.322 1.657 -6.148 1.00 92.38 100 PHE A N 1
ATOM 731 C CA . PHE A 1 100 ? 9.111 3.066 -5.836 1.00 92.38 100 PHE A CA 1
ATOM 732 C C . PHE A 1 100 ? 7.639 3.409 -5.633 1.00 92.38 100 PHE A C 1
ATOM 734 O O . PHE A 1 100 ? 7.315 4.074 -4.657 1.00 92.38 100 PHE A O 1
ATOM 741 N N . ALA A 1 101 ? 6.739 2.941 -6.502 1.00 92.12 101 ALA A N 1
ATOM 742 C CA . ALA A 1 101 ? 5.313 3.202 -6.337 1.00 92.12 101 ALA A CA 1
ATOM 743 C C . ALA A 1 101 ? 4.767 2.590 -5.038 1.00 92.12 101 ALA A C 1
ATOM 745 O O . ALA A 1 101 ? 3.966 3.231 -4.358 1.00 92.12 101 ALA A O 1
ATOM 746 N N . MET A 1 102 ? 5.233 1.396 -4.659 1.00 95.25 102 MET A N 1
ATOM 747 C CA . MET A 1 102 ? 4.896 0.764 -3.379 1.00 95.25 102 MET A CA 1
ATOM 748 C C . MET A 1 102 ? 5.397 1.596 -2.193 1.00 95.25 102 MET A C 1
ATOM 750 O O . MET A 1 102 ? 4.602 1.951 -1.325 1.00 95.25 102 MET A O 1
ATOM 754 N N . ASN A 1 103 ? 6.685 1.957 -2.179 1.00 95.44 103 ASN A N 1
ATOM 755 C CA . ASN A 1 103 ? 7.290 2.742 -1.099 1.00 95.44 103 ASN A CA 1
ATOM 756 C C . ASN A 1 103 ? 6.636 4.120 -0.957 1.00 95.44 103 ASN A C 1
ATOM 758 O O . ASN A 1 103 ? 6.306 4.541 0.151 1.00 95.44 103 ASN A O 1
ATOM 762 N N . LEU A 1 104 ? 6.401 4.805 -2.076 1.00 94.94 104 LEU A N 1
ATOM 763 C CA . LEU A 1 104 ? 5.756 6.110 -2.079 1.00 94.94 104 LEU A CA 1
ATOM 764 C C . LEU A 1 104 ? 4.322 6.008 -1.553 1.00 94.94 104 LEU A C 1
ATOM 766 O O . LEU A 1 104 ? 3.921 6.814 -0.720 1.00 94.94 104 LEU A O 1
ATOM 770 N N . THR A 1 105 ? 3.565 4.996 -1.987 1.00 96.19 105 THR A N 1
ATOM 771 C CA . THR A 1 105 ? 2.191 4.774 -1.512 1.00 96.19 105 THR A CA 1
ATOM 772 C C . THR A 1 105 ? 2.163 4.495 -0.013 1.00 96.19 105 THR A C 1
ATOM 774 O O . THR A 1 105 ? 1.392 5.135 0.697 1.00 96.19 105 THR A O 1
ATOM 777 N N . TRP A 1 106 ? 3.026 3.600 0.483 1.00 96.75 106 TRP A N 1
ATOM 778 C CA . TRP A 1 106 ? 3.132 3.326 1.919 1.00 96.75 106 TRP A CA 1
ATOM 779 C C . TRP A 1 106 ? 3.430 4.602 2.702 1.00 96.75 106 TRP A C 1
ATOM 781 O O . TRP A 1 106 ? 2.741 4.913 3.669 1.00 96.75 106 TRP A O 1
ATOM 791 N N . SER A 1 107 ? 4.439 5.355 2.264 1.00 95.81 107 SER A N 1
ATOM 792 C CA . SER A 1 107 ? 4.870 6.580 2.928 1.00 95.81 107 SER A CA 1
ATOM 793 C C . SER A 1 107 ? 3.744 7.613 3.003 1.00 95.81 107 SER A C 1
ATOM 795 O O . SER A 1 107 ? 3.441 8.117 4.083 1.00 95.81 107 SER A O 1
ATOM 797 N N . LEU A 1 108 ? 3.063 7.872 1.882 1.00 96.94 108 LEU A N 1
ATOM 798 C CA . LEU A 1 108 ? 1.951 8.822 1.822 1.00 96.94 108 LEU A CA 1
ATOM 799 C C . LEU A 1 108 ? 0.787 8.396 2.718 1.00 96.94 108 LEU A C 1
ATOM 801 O O . LEU A 1 108 ? 0.299 9.201 3.507 1.00 96.94 108 LEU A O 1
ATOM 805 N N . LEU A 1 109 ? 0.349 7.139 2.628 1.00 94.75 109 LEU A N 1
ATOM 806 C CA . LEU A 1 109 ? -0.774 6.648 3.428 1.00 94.75 109 LEU A CA 1
ATOM 807 C C . LEU A 1 109 ? -0.439 6.591 4.919 1.00 94.75 109 LEU A C 1
ATOM 809 O O . LEU A 1 109 ? -1.283 6.927 5.751 1.00 94.75 109 LEU A O 1
ATOM 813 N N . GLY A 1 110 ? 0.788 6.215 5.268 1.00 94.75 110 GLY A N 1
ATOM 814 C CA . GLY A 1 110 ? 1.251 6.195 6.646 1.00 94.75 110 GLY A CA 1
ATOM 815 C C . GLY A 1 110 ? 1.370 7.599 7.242 1.00 94.75 110 GLY A C 1
ATOM 816 O O . GLY A 1 110 ? 0.881 7.822 8.348 1.00 94.75 110 GLY A O 1
ATOM 817 N N . PHE A 1 111 ? 1.882 8.587 6.497 1.00 96.19 111 PHE A N 1
ATOM 818 C CA . PHE A 1 111 ? 1.859 9.988 6.936 1.00 96.19 111 PHE A CA 1
ATOM 819 C C . PHE A 1 111 ? 0.439 10.531 7.074 1.00 96.19 111 PHE A C 1
ATOM 821 O O . PHE A 1 111 ? 0.128 11.146 8.090 1.00 96.19 111 PHE A O 1
ATOM 828 N N . LEU A 1 112 ? -0.443 10.270 6.103 1.00 94.56 112 LEU A N 1
ATOM 829 C CA . LEU A 1 112 ? -1.850 10.674 6.180 1.00 94.56 112 LEU A CA 1
ATOM 830 C C . LEU A 1 112 ? -2.550 10.052 7.391 1.00 94.56 112 LEU A C 1
ATOM 832 O O . LEU A 1 112 ? -3.328 10.729 8.060 1.00 94.56 112 LEU A O 1
ATOM 836 N N . THR A 1 113 ? -2.243 8.791 7.693 1.00 94.12 113 THR A N 1
ATOM 837 C CA . THR A 1 113 ? -2.755 8.084 8.870 1.00 94.12 113 THR A CA 1
ATOM 838 C C . THR A 1 113 ? -2.243 8.715 10.162 1.00 94.12 113 THR A C 1
ATOM 840 O O . THR A 1 113 ? -3.033 8.983 11.064 1.00 94.12 113 THR A O 1
ATOM 843 N N . CYS A 1 114 ? -0.944 9.001 10.254 1.00 94.25 114 CYS A N 1
ATOM 844 C CA . CYS A 1 114 ? -0.346 9.640 11.426 1.00 94.25 114 CYS A CA 1
ATOM 845 C C . CYS A 1 114 ? -0.763 11.111 11.592 1.00 94.25 114 CYS A C 1
ATOM 847 O O . CYS A 1 114 ? -0.742 11.618 12.707 1.00 94.25 114 CYS A O 1
ATOM 849 N N . ALA A 1 115 ? -1.178 11.783 10.514 1.00 94.56 115 ALA A N 1
ATOM 850 C CA . ALA A 1 115 ? -1.725 13.138 10.551 1.00 94.56 115 ALA A CA 1
ATOM 851 C C . ALA A 1 115 ? -3.193 13.190 11.019 1.00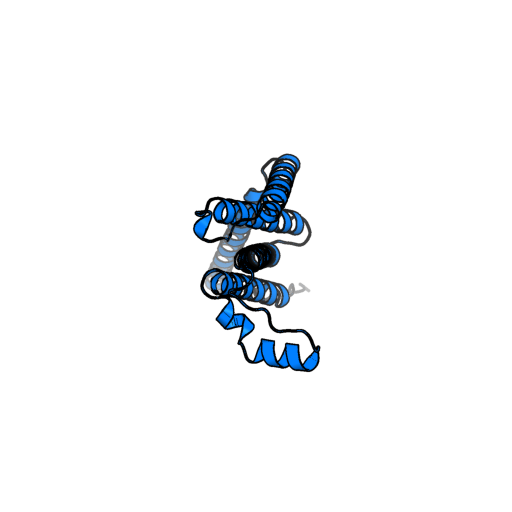 94.56 115 ALA A C 1
ATOM 853 O O . ALA A 1 115 ? -3.713 14.271 11.296 1.00 94.56 115 ALA A O 1
ATOM 854 N N . GLN A 1 116 ? -3.889 12.048 11.102 1.00 92.56 116 GLN A N 1
ATOM 855 C CA . GLN A 1 116 ? -5.242 12.008 11.655 1.00 92.56 116 GLN A CA 1
ATOM 856 C C . GLN A 1 116 ? -5.243 12.339 13.160 1.00 92.56 116 GLN A C 1
ATOM 858 O O . GLN A 1 116 ? -4.258 12.092 13.856 1.00 92.56 116 GLN A O 1
ATOM 863 N N . PRO A 1 117 ? -6.368 12.840 13.709 1.00 90.56 117 PRO A N 1
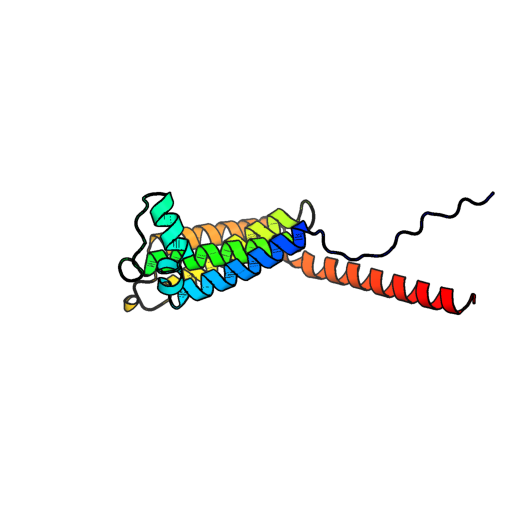ATOM 864 C CA . PRO A 1 117 ? -6.475 13.144 15.132 1.00 90.56 117 PRO A CA 1
ATOM 865 C C . PRO A 1 117 ? -6.131 11.939 16.019 1.00 90.56 117 PRO A C 1
ATOM 867 O O . PRO A 1 117 ? -6.719 10.868 15.853 1.00 90.56 117 PRO A O 1
ATOM 870 N N . ALA A 1 118 ? -5.265 12.144 17.018 1.00 87.31 118 ALA A N 1
ATOM 871 C CA . ALA A 1 118 ? -4.793 11.093 17.929 1.00 87.31 118 ALA A CA 1
ATOM 872 C C . ALA A 1 118 ? -5.931 10.320 18.621 1.00 87.31 118 ALA A C 1
ATOM 874 O O . ALA A 1 118 ? -5.819 9.117 18.836 1.00 87.31 118 ALA A O 1
ATOM 875 N N . LYS A 1 119 ? -7.074 10.979 18.870 1.00 87.75 119 LYS A N 1
ATOM 876 C CA . LYS A 1 119 ? -8.293 10.357 19.418 1.00 87.75 119 LYS A CA 1
ATOM 877 C C . LYS A 1 119 ? -8.828 9.172 18.603 1.00 87.75 119 LYS A C 1
ATOM 879 O O . LYS A 1 119 ? -9.592 8.381 19.137 1.00 87.75 119 LYS A O 1
ATOM 884 N N . LYS A 1 120 ? -8.467 9.056 17.319 1.00 84.88 120 LYS A N 1
ATOM 885 C CA . LYS A 1 120 ? -8.857 7.919 16.473 1.00 84.88 120 LYS A CA 1
ATOM 886 C C . LYS A 1 120 ? -7.962 6.686 16.674 1.00 84.88 120 LYS A C 1
ATOM 888 O O . LYS A 1 120 ? -8.310 5.622 16.181 1.00 84.88 120 LYS A O 1
ATOM 893 N N . GLY A 1 121 ? -6.804 6.818 17.333 1.00 88.12 121 GLY A N 1
ATOM 894 C CA . GLY A 1 121 ? -5.889 5.699 17.602 1.00 88.12 121 GLY A CA 1
ATOM 895 C C . GLY A 1 121 ? -5.330 5.003 16.352 1.00 88.12 121 GLY A C 1
ATOM 896 O O . GLY A 1 121 ? -4.933 3.844 16.429 1.00 88.12 121 GLY A O 1
ATOM 897 N N . LEU A 1 122 ? -5.344 5.679 15.196 1.00 90.00 122 LEU A N 1
ATOM 898 C CA . LEU A 1 122 ? -4.954 5.099 13.903 1.00 90.00 122 LEU A CA 1
ATOM 899 C C . LEU A 1 122 ? -3.442 5.173 13.651 1.00 90.00 122 LEU A C 1
ATOM 901 O O . LEU A 1 122 ? -2.861 4.264 13.065 1.00 90.00 122 LEU A O 1
ATOM 905 N N . GLY A 1 123 ? -2.807 6.268 14.072 1.00 89.81 123 GLY A N 1
ATOM 906 C CA . GLY A 1 123 ? -1.366 6.470 13.936 1.00 89.81 123 GLY A CA 1
ATOM 907 C C . GLY A 1 123 ? -0.578 5.780 15.047 1.00 89.81 123 GLY A C 1
ATOM 908 O O . GLY A 1 123 ? -1.039 5.681 16.182 1.00 89.81 123 GLY A O 1
ATOM 909 N N . SER A 1 124 ? 0.641 5.342 14.733 1.00 92.88 124 SER A N 1
ATOM 910 C CA . SER A 1 124 ? 1.603 4.833 15.716 1.00 92.88 124 SER A CA 1
ATOM 911 C C . SER A 1 124 ? 3.015 5.311 15.383 1.00 92.88 124 SER A C 1
ATOM 913 O O . SER A 1 124 ? 3.319 5.616 14.227 1.00 92.88 124 SER A O 1
ATOM 915 N N . ALA A 1 125 ? 3.899 5.347 16.383 1.00 93.12 125 ALA A N 1
ATOM 916 C CA . ALA A 1 125 ? 5.307 5.689 16.171 1.00 93.12 125 ALA A CA 1
ATOM 917 C C . ALA A 1 125 ? 5.985 4.725 15.178 1.00 93.12 125 ALA A C 1
ATOM 919 O O . ALA A 1 125 ? 6.750 5.157 14.319 1.00 93.12 125 ALA A O 1
ATOM 920 N N . THR A 1 126 ? 5.640 3.436 15.234 1.00 93.62 126 THR A N 1
ATOM 921 C CA . THR A 1 126 ? 6.130 2.414 14.298 1.00 93.62 126 THR A CA 1
ATOM 922 C C . THR A 1 126 ? 5.675 2.690 12.865 1.00 93.62 126 THR A C 1
ATOM 924 O O . THR A 1 126 ? 6.480 2.618 11.933 1.00 93.62 126 THR A O 1
ATOM 927 N N . LEU A 1 127 ? 4.404 3.059 12.671 1.00 93.19 127 LEU A N 1
ATOM 928 C CA . LEU A 1 127 ? 3.888 3.428 11.352 1.00 93.19 127 LEU A CA 1
ATOM 929 C C . LEU A 1 127 ? 4.581 4.690 10.825 1.00 93.19 127 LEU A C 1
ATOM 931 O O . LEU A 1 127 ? 4.964 4.730 9.658 1.00 93.19 127 LEU A O 1
ATOM 935 N N . LEU A 1 128 ? 4.803 5.697 11.674 1.00 94.44 128 LEU A N 1
ATOM 936 C CA . LEU A 1 128 ? 5.512 6.916 11.284 1.00 94.44 128 LEU A CA 1
ATOM 937 C C . LEU A 1 128 ? 6.967 6.629 10.883 1.00 94.44 128 LEU A C 1
ATOM 939 O O . LEU A 1 128 ? 7.396 7.060 9.815 1.00 94.44 128 LEU A O 1
ATOM 943 N N . MET A 1 129 ? 7.701 5.862 11.693 1.00 97.00 129 MET A N 1
ATOM 944 C CA . MET A 1 129 ? 9.099 5.504 11.430 1.00 97.00 129 MET A CA 1
ATOM 945 C C . MET A 1 129 ? 9.243 4.743 10.109 1.00 97.00 129 MET A C 1
ATOM 947 O O . MET A 1 129 ? 10.015 5.152 9.244 1.00 97.00 129 MET A O 1
ATOM 951 N N . THR A 1 130 ? 8.435 3.700 9.898 1.00 95.56 130 THR A N 1
ATOM 952 C CA . THR A 1 130 ? 8.455 2.944 8.635 1.00 95.56 130 THR A CA 1
ATOM 953 C C . THR A 1 130 ? 8.067 3.825 7.444 1.00 95.56 130 THR A C 1
ATOM 955 O O . THR A 1 130 ? 8.708 3.757 6.397 1.00 95.56 130 THR A O 1
ATOM 958 N N . SER A 1 131 ? 7.092 4.728 7.602 1.00 95.88 131 SER A N 1
ATOM 959 C CA . SER A 1 131 ? 6.710 5.698 6.560 1.00 95.88 131 SER A CA 1
ATOM 960 C C . SER A 1 131 ? 7.850 6.634 6.177 1.00 95.88 131 SER A C 1
ATOM 962 O O . SER A 1 131 ? 8.037 6.905 4.988 1.00 95.88 131 SER A O 1
ATOM 964 N N . MET A 1 132 ? 8.641 7.087 7.155 1.00 95.38 132 MET A N 1
ATOM 965 C CA . MET A 1 132 ? 9.858 7.861 6.912 1.00 95.38 132 MET A CA 1
ATOM 966 C C . MET A 1 132 ? 10.908 7.030 6.174 1.00 95.38 132 MET A C 1
ATOM 968 O O . MET A 1 132 ? 11.464 7.508 5.187 1.00 95.38 132 MET A O 1
ATOM 972 N N . SER A 1 133 ? 11.146 5.778 6.575 1.00 96.75 133 SER A N 1
ATOM 973 C CA . SER A 1 133 ? 12.076 4.888 5.867 1.00 96.75 133 SER A CA 1
ATOM 974 C C . SER A 1 133 ? 11.675 4.702 4.402 1.00 96.75 133 SER A C 1
ATOM 976 O O . SER A 1 133 ? 12.501 4.886 3.506 1.00 96.75 133 SER A O 1
ATOM 978 N N . HIS A 1 134 ? 10.399 4.419 4.127 1.00 95.50 134 HIS A N 1
ATOM 979 C CA . HIS A 1 134 ? 9.895 4.297 2.758 1.00 95.50 134 HIS A CA 1
ATOM 980 C C . HIS A 1 134 ? 9.981 5.621 1.978 1.00 95.50 134 HIS A C 1
ATOM 982 O O . HIS A 1 134 ? 10.267 5.593 0.778 1.00 95.50 134 HIS A O 1
ATOM 988 N N . ALA A 1 135 ? 9.806 6.774 2.637 1.00 95.06 135 ALA A N 1
ATOM 989 C CA . ALA A 1 135 ? 10.012 8.090 2.025 1.00 95.06 135 ALA A CA 1
ATOM 990 C C . ALA A 1 135 ? 11.463 8.257 1.560 1.00 95.06 135 ALA A C 1
ATOM 992 O O . ALA A 1 135 ? 11.712 8.570 0.397 1.00 95.06 135 ALA A O 1
ATOM 993 N N . VAL A 1 136 ? 12.420 7.985 2.454 1.00 95.56 136 VAL A N 1
ATOM 994 C CA . VAL A 1 136 ? 13.858 8.104 2.180 1.00 95.56 136 VAL A CA 1
ATOM 995 C C . VAL A 1 136 ? 14.256 7.199 1.021 1.00 95.56 136 VAL A C 1
ATOM 997 O O . VAL A 1 136 ? 14.857 7.675 0.060 1.00 95.56 136 VAL A O 1
ATOM 1000 N N . PHE A 1 137 ? 13.859 5.925 1.036 1.00 92.81 137 PHE A N 1
ATOM 1001 C CA . PHE A 1 137 ? 14.152 5.024 -0.081 1.00 92.81 137 PHE A CA 1
ATOM 1002 C C . PHE A 1 137 ? 13.497 5.475 -1.391 1.00 92.81 137 PHE A C 1
ATOM 1004 O O . PHE A 1 137 ? 14.106 5.340 -2.450 1.00 92.81 137 PHE A O 1
ATOM 1011 N N . SER A 1 138 ? 12.292 6.049 -1.347 1.00 91.62 138 SER A N 1
ATOM 1012 C CA . SER A 1 138 ? 11.645 6.606 -2.543 1.00 91.62 138 SER A CA 1
ATOM 1013 C C . SER A 1 138 ? 12.438 7.778 -3.125 1.00 91.62 138 SER A C 1
ATOM 1015 O O . SER A 1 138 ? 12.637 7.836 -4.337 1.00 91.62 138 SER A O 1
ATOM 1017 N N . LEU A 1 139 ? 12.940 8.677 -2.273 1.00 90.94 139 LEU A N 1
ATOM 1018 C CA . LEU A 1 139 ? 13.795 9.792 -2.689 1.00 90.94 139 LEU A CA 1
ATOM 1019 C C . LEU A 1 139 ? 15.124 9.297 -3.270 1.00 90.94 139 LEU A C 1
ATOM 1021 O O . LEU A 1 139 ? 15.547 9.784 -4.317 1.00 90.94 139 LEU A O 1
ATOM 1025 N N . VAL A 1 140 ? 15.742 8.289 -2.648 1.00 91.75 140 VAL A N 1
ATOM 1026 C CA . VAL A 1 140 ? 16.966 7.655 -3.159 1.00 91.75 140 VAL A CA 1
ATOM 1027 C C . VAL A 1 140 ? 16.720 7.032 -4.533 1.00 91.75 140 VAL A C 1
ATOM 1029 O O . VAL A 1 140 ? 17.508 7.260 -5.447 1.00 91.75 140 VAL A O 1
ATOM 1032 N N . PHE A 1 141 ? 15.618 6.303 -4.731 1.00 88.06 141 PHE A N 1
ATOM 1033 C CA . PHE A 1 141 ? 15.285 5.752 -6.048 1.00 88.06 141 PHE A CA 1
ATOM 1034 C C . PHE A 1 141 ? 15.073 6.841 -7.099 1.00 88.06 141 PHE A C 1
ATOM 1036 O O . PHE A 1 141 ? 15.572 6.708 -8.216 1.00 88.06 141 PHE A O 1
ATOM 1043 N N . LEU A 1 142 ? 14.385 7.928 -6.743 1.00 87.00 142 LEU A N 1
ATOM 1044 C CA . LEU A 1 142 ? 14.161 9.051 -7.650 1.00 87.00 142 LEU A CA 1
ATOM 1045 C C . LEU A 1 142 ? 15.477 9.727 -8.060 1.00 87.00 142 LEU A C 1
ATOM 1047 O O . LEU A 1 142 ? 15.660 10.049 -9.236 1.00 87.00 142 LEU A O 1
ATOM 1051 N N . TYR A 1 143 ? 16.388 9.905 -7.100 1.00 88.19 143 TYR A N 1
ATOM 1052 C CA . TYR A 1 143 ? 17.719 10.463 -7.320 1.00 88.19 143 TYR A CA 1
ATOM 1053 C C . TYR A 1 143 ? 18.573 9.556 -8.217 1.00 88.19 143 TYR A C 1
ATOM 1055 O O . TYR A 1 143 ? 19.094 10.012 -9.234 1.00 88.19 143 TYR A O 1
ATOM 1063 N N . LEU A 1 144 ? 18.657 8.259 -7.899 1.00 87.38 144 LEU A N 1
ATOM 1064 C CA . LEU A 1 144 ? 19.472 7.292 -8.644 1.00 87.38 144 LEU A CA 1
ATOM 1065 C C . LEU A 1 144 ? 18.966 7.032 -10.071 1.00 87.38 144 LEU A C 1
ATOM 1067 O O . LEU A 1 144 ? 19.761 6.715 -10.951 1.00 87.38 144 LEU A O 1
ATOM 1071 N N . ASP A 1 145 ? 17.662 7.162 -10.326 1.00 79.88 145 ASP A N 1
ATOM 1072 C CA . ASP A 1 145 ? 17.091 7.003 -11.672 1.00 79.88 145 ASP A CA 1
ATOM 1073 C C . ASP A 1 145 ? 17.110 8.319 -12.486 1.00 79.88 145 ASP A C 1
ATOM 1075 O O . ASP A 1 145 ? 16.621 8.370 -13.619 1.00 79.88 145 ASP A O 1
ATOM 1079 N N . GLY A 1 146 ? 17.669 9.400 -11.922 1.00 76.25 146 GLY A N 1
ATOM 1080 C CA . GLY A 1 146 ? 17.793 10.709 -12.570 1.00 76.25 146 GLY A CA 1
ATOM 1081 C C . GLY A 1 146 ? 16.444 11.347 -12.911 1.00 76.25 146 GLY A C 1
ATOM 1082 O O . GLY A 1 146 ? 16.311 11.980 -13.956 1.00 76.25 146 GLY A O 1
ATOM 1083 N N . GLY A 1 147 ? 15.408 11.104 -12.099 1.00 67.88 147 GLY A N 1
ATOM 1084 C CA . GLY A 1 147 ? 14.044 11.592 -12.346 1.00 67.88 147 GLY A CA 1
ATOM 1085 C C . GLY A 1 147 ? 13.289 10.884 -13.482 1.00 67.88 147 GLY A C 1
ATOM 1086 O O . GLY A 1 147 ? 12.128 11.207 -13.748 1.00 67.88 147 GLY A O 1
ATOM 1087 N N . ASN A 1 148 ? 13.888 9.883 -14.137 1.00 68.94 148 ASN A N 1
ATOM 1088 C CA . ASN A 1 148 ? 13.294 9.207 -15.295 1.00 68.94 148 ASN A CA 1
ATOM 1089 C C . ASN A 1 148 ? 12.221 8.163 -14.943 1.00 68.94 148 ASN A C 1
ATOM 1091 O O . ASN A 1 148 ? 11.603 7.598 -15.850 1.00 68.94 148 ASN A O 1
ATOM 1095 N N . MET A 1 149 ? 11.913 7.960 -13.657 1.00 66.44 149 MET A N 1
ATOM 1096 C CA . MET A 1 149 ? 10.889 7.004 -13.208 1.00 66.44 149 MET A CA 1
ATOM 1097 C C . MET A 1 149 ? 9.504 7.286 -13.805 1.00 66.44 149 MET A C 1
ATOM 1099 O O . MET A 1 149 ? 8.731 6.361 -14.054 1.00 66.44 149 MET A O 1
ATOM 1103 N N . PHE A 1 150 ? 9.204 8.558 -14.089 1.00 63.84 150 PHE A N 1
ATOM 1104 C CA . PHE A 1 150 ? 7.936 8.997 -14.677 1.00 63.84 150 PHE A CA 1
ATOM 1105 C C . PHE A 1 150 ? 7.952 9.057 -16.216 1.00 63.84 150 PHE A C 1
ATOM 1107 O O . PHE A 1 150 ? 6.898 9.197 -16.843 1.00 63.84 150 PHE A O 1
ATOM 1114 N N . ALA A 1 151 ? 9.118 8.918 -16.860 1.00 60.78 151 ALA A N 1
ATOM 1115 C CA . ALA A 1 151 ? 9.246 8.970 -18.321 1.00 60.78 151 ALA A CA 1
ATOM 1116 C C . ALA A 1 151 ? 8.577 7.769 -19.023 1.00 60.78 151 ALA A C 1
ATOM 1118 O O . ALA A 1 151 ? 8.160 7.871 -20.179 1.00 60.78 151 ALA A O 1
ATOM 1119 N N . TRP A 1 152 ? 8.365 6.667 -18.298 1.00 54.75 152 TRP A N 1
ATOM 1120 C CA . TRP A 1 152 ? 7.690 5.454 -18.772 1.00 54.75 152 TRP A CA 1
ATOM 1121 C C . TRP A 1 152 ? 6.262 5.693 -19.317 1.00 54.75 152 TRP A C 1
ATOM 1123 O O . TRP A 1 152 ? 5.846 5.054 -20.291 1.00 54.75 152 TRP A O 1
ATOM 1133 N N . SER A 1 153 ? 5.521 6.659 -18.758 1.00 54.69 153 SER A N 1
ATOM 1134 C CA . SER A 1 153 ? 4.174 7.018 -19.240 1.00 54.69 153 SER A CA 1
ATOM 1135 C C . SER A 1 153 ? 4.202 7.642 -20.644 1.00 54.69 153 SER A C 1
ATOM 1137 O O . SER A 1 153 ? 3.297 7.428 -21.454 1.00 54.69 153 SER A O 1
ATOM 1139 N N . ARG A 1 154 ? 5.278 8.367 -20.987 1.00 52.12 154 ARG A N 1
ATOM 1140 C CA . ARG A 1 154 ? 5.444 8.950 -22.327 1.00 52.12 154 ARG A CA 1
ATOM 1141 C C . ARG A 1 154 ? 5.782 7.879 -23.359 1.00 52.12 154 ARG A C 1
ATOM 1143 O O . ARG A 1 154 ? 5.163 7.838 -24.417 1.00 52.12 154 ARG A O 1
ATOM 1150 N N . GLU A 1 155 ? 6.694 6.970 -23.039 1.00 52.19 155 GLU A N 1
ATOM 1151 C CA . GLU A 1 155 ? 7.207 5.984 -23.997 1.00 52.19 155 GLU A CA 1
ATOM 1152 C C . GLU A 1 155 ? 6.161 4.921 -24.391 1.00 52.19 155 GLU A C 1
ATOM 1154 O O . GLU A 1 155 ? 6.027 4.558 -25.563 1.00 52.19 155 GLU A O 1
ATOM 1159 N N . THR A 1 156 ? 5.331 4.484 -23.438 1.00 54.66 156 THR A N 1
ATOM 1160 C CA . THR A 1 156 ? 4.200 3.573 -23.701 1.00 54.66 156 THR A CA 1
ATOM 1161 C C . THR A 1 156 ? 3.107 4.222 -24.553 1.00 54.66 156 THR A C 1
ATOM 1163 O O . THR A 1 156 ? 2.551 3.572 -25.445 1.00 54.66 156 THR A O 1
ATOM 1166 N N . LYS A 1 157 ? 2.829 5.516 -24.343 1.00 52.72 157 LYS A N 1
ATOM 1167 C CA . LYS A 1 157 ? 1.855 6.283 -25.134 1.00 52.72 157 LYS A CA 1
ATOM 1168 C C . LYS A 1 157 ? 2.331 6.471 -26.578 1.00 52.72 157 LYS A C 1
ATOM 1170 O O . LYS A 1 157 ? 1.560 6.224 -27.505 1.00 52.72 157 LYS A O 1
ATOM 1175 N N . THR A 1 158 ? 3.609 6.791 -26.781 1.00 52.41 158 THR A N 1
ATOM 1176 C CA . THR A 1 158 ? 4.214 6.946 -28.116 1.00 52.41 158 THR A CA 1
ATOM 1177 C C . THR A 1 158 ? 4.277 5.620 -28.874 1.00 52.41 158 THR A C 1
ATOM 1179 O O . THR A 1 158 ? 3.924 5.557 -30.052 1.00 52.41 158 THR A O 1
ATOM 1182 N N . ARG A 1 159 ? 4.644 4.519 -28.203 1.00 53.62 159 ARG A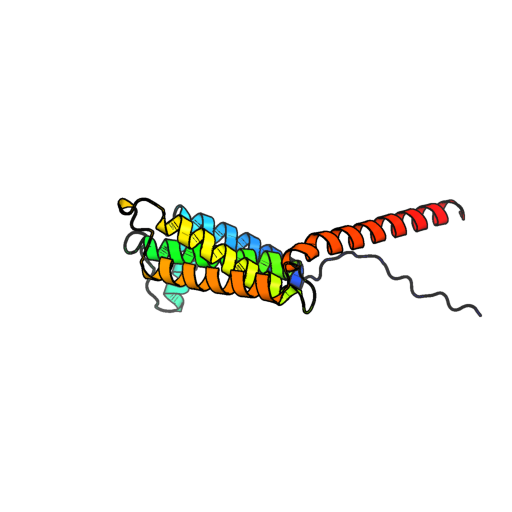 N 1
ATOM 1183 C CA . ARG A 1 159 ? 4.699 3.184 -28.821 1.00 53.62 159 ARG A CA 1
ATOM 1184 C C . ARG A 1 159 ? 3.316 2.684 -29.255 1.00 53.62 159 ARG A C 1
ATOM 1186 O O . ARG A 1 159 ? 3.178 2.151 -30.356 1.00 53.62 159 ARG A O 1
ATOM 1193 N N . ASN A 1 160 ? 2.287 2.905 -28.436 1.00 56.38 160 ASN A N 1
ATOM 1194 C CA . ASN A 1 160 ? 0.906 2.567 -28.793 1.00 56.38 160 ASN A CA 1
ATOM 1195 C C . ASN A 1 160 ? 0.349 3.463 -29.913 1.00 56.38 160 ASN A C 1
ATOM 1197 O O . ASN A 1 160 ? -0.360 2.964 -30.790 1.00 56.38 160 ASN A O 1
ATOM 1201 N N . GLY A 1 161 ? 0.693 4.756 -29.927 1.00 57.75 161 GLY A N 1
ATOM 1202 C CA . GLY A 1 161 ? 0.326 5.686 -31.001 1.00 57.75 161 GLY A CA 1
ATOM 1203 C C . GLY A 1 161 ? 0.939 5.305 -32.351 1.00 57.75 161 GLY A C 1
ATOM 1204 O O . GLY A 1 161 ? 0.226 5.194 -33.350 1.00 57.75 161 GLY A O 1
ATOM 1205 N N . ASN A 1 162 ? 2.236 4.983 -32.373 1.00 57.28 162 ASN A N 1
ATOM 1206 C CA . ASN A 1 162 ? 2.928 4.556 -33.591 1.00 57.28 162 ASN A CA 1
ATOM 1207 C C . ASN A 1 162 ? 2.384 3.235 -34.151 1.00 57.28 162 ASN A C 1
ATOM 1209 O O . ASN A 1 162 ? 2.248 3.096 -35.368 1.00 57.28 162 ASN A O 1
ATOM 1213 N N . MET A 1 163 ? 2.003 2.281 -33.294 1.00 55.66 163 MET A N 1
ATOM 1214 C CA . MET A 1 163 ? 1.347 1.051 -33.754 1.00 55.66 163 MET A CA 1
ATOM 1215 C C . MET A 1 163 ? -0.039 1.304 -34.355 1.00 55.66 163 MET A C 1
ATOM 1217 O O . MET A 1 163 ? -0.381 0.667 -35.351 1.00 55.66 163 MET A O 1
ATOM 1221 N N . ARG A 1 164 ? -0.833 2.229 -33.795 1.00 60.31 164 ARG A N 1
ATOM 1222 C CA . ARG A 1 164 ? -2.145 2.592 -34.360 1.00 60.31 164 ARG A CA 1
ATOM 1223 C C . ARG A 1 164 ? -2.005 3.218 -35.746 1.00 60.31 164 ARG A C 1
ATOM 1225 O O . ARG A 1 164 ? -2.637 2.734 -36.682 1.00 60.31 164 ARG A O 1
ATOM 1232 N N . HIS A 1 165 ? -1.102 4.183 -35.913 1.00 58.94 165 HIS A N 1
ATOM 1233 C CA . HIS A 1 165 ? -0.854 4.804 -37.219 1.00 58.94 165 HIS A CA 1
ATOM 1234 C C . HIS A 1 165 ? -0.268 3.839 -38.257 1.00 58.94 165 HIS A C 1
ATOM 1236 O O . HIS A 1 165 ? -0.569 3.947 -39.446 1.00 58.94 165 HIS A O 1
ATOM 1242 N N . ALA A 1 166 ? 0.562 2.880 -37.842 1.00 61.75 166 ALA A N 1
ATOM 1243 C CA . ALA A 1 166 ? 1.050 1.834 -38.740 1.00 61.75 166 ALA A CA 1
ATOM 1244 C C . ALA A 1 166 ? -0.079 0.885 -39.187 1.00 61.75 166 ALA A C 1
ATOM 1246 O O . ALA A 1 166 ? -0.107 0.455 -40.343 1.00 61.75 166 ALA A O 1
ATOM 1247 N N . LYS A 1 167 ? -1.031 0.589 -38.293 1.00 61.78 167 LYS A N 1
ATOM 1248 C CA . LYS A 1 167 ? -2.198 -0.255 -38.581 1.00 61.78 167 LYS A CA 1
ATOM 1249 C C . LYS A 1 167 ? -3.183 0.440 -39.530 1.00 61.78 167 LYS A C 1
ATOM 1251 O O . LYS A 1 167 ? -3.616 -0.180 -40.496 1.00 61.78 167 LYS A O 1
ATOM 1256 N N . GLU A 1 168 ? -3.449 1.732 -39.329 1.00 64.12 168 GLU A N 1
ATOM 1257 C CA . GLU A 1 168 ? -4.265 2.552 -40.242 1.00 64.12 168 GLU A CA 1
ATOM 1258 C C . GLU A 1 168 ? -3.649 2.688 -41.634 1.00 64.12 168 GLU A C 1
ATOM 1260 O O . GLU A 1 168 ? -4.359 2.599 -42.635 1.00 64.12 168 GLU A O 1
ATOM 1265 N N . ARG A 1 169 ? -2.326 2.885 -41.722 1.00 65.88 169 ARG A N 1
ATOM 1266 C CA . ARG A 1 169 ? -1.641 2.946 -43.020 1.00 65.88 169 ARG A CA 1
ATOM 1267 C C . ARG A 1 169 ? -1.787 1.631 -43.778 1.00 65.88 169 ARG A C 1
ATOM 1269 O O . ARG A 1 169 ? -2.186 1.654 -44.935 1.00 65.88 169 ARG A O 1
ATOM 1276 N N . ARG A 1 170 ? -1.571 0.484 -43.126 1.00 62.47 170 ARG A N 1
ATOM 1277 C CA . ARG A 1 170 ? -1.761 -0.829 -43.769 1.00 62.47 170 ARG A CA 1
ATOM 1278 C C . ARG A 1 170 ? -3.205 -1.093 -44.202 1.00 62.47 170 ARG A C 1
ATOM 1280 O O . ARG A 1 170 ? -3.390 -1.645 -45.276 1.00 62.47 170 ARG A O 1
ATOM 1287 N N . SER A 1 171 ? -4.196 -0.666 -43.416 1.00 68.31 171 SER A N 1
ATOM 1288 C CA . SER A 1 171 ? -5.617 -0.807 -43.773 1.00 68.31 171 SER A CA 1
ATOM 1289 C C . SER A 1 171 ? -6.004 0.019 -45.003 1.00 68.31 171 SER A C 1
ATOM 1291 O O . SER A 1 171 ? -6.819 -0.422 -45.808 1.00 68.31 171 SER A O 1
ATOM 1293 N N . ARG A 1 172 ? -5.417 1.212 -45.169 1.00 65.62 172 ARG A N 1
ATOM 1294 C CA . ARG A 1 172 ? -5.640 2.042 -46.361 1.00 65.62 172 ARG A CA 1
ATOM 1295 C C . ARG A 1 172 ? -5.018 1.435 -47.615 1.00 65.62 172 ARG A C 1
ATOM 1297 O O . ARG A 1 172 ? -5.656 1.446 -48.658 1.00 65.62 172 ARG A O 1
ATOM 1304 N N . TYR A 1 173 ? -3.826 0.848 -47.509 1.00 62.19 173 TYR A N 1
ATOM 1305 C CA . TYR A 1 173 ? -3.199 0.172 -48.648 1.00 62.19 173 TYR A CA 1
ATOM 1306 C C . TYR A 1 173 ? -3.934 -1.106 -49.072 1.00 62.19 173 TYR A C 1
ATOM 1308 O O . TYR A 1 173 ? -3.982 -1.394 -50.260 1.00 62.19 173 TYR A O 1
ATOM 1316 N N . SER A 1 174 ? -4.546 -1.854 -48.145 1.00 63.75 174 SER A N 1
ATOM 1317 C CA . SER A 1 174 ? -5.318 -3.053 -48.505 1.00 63.75 174 SER A CA 1
ATOM 1318 C C . SER A 1 174 ? -6.631 -2.750 -49.228 1.00 63.75 174 SER A C 1
ATOM 1320 O O . SER A 1 174 ? -7.061 -3.580 -50.010 1.00 63.75 174 SER A O 1
ATOM 1322 N N . HIS A 1 175 ? -7.239 -1.583 -48.992 1.00 60.59 175 HIS A N 1
ATOM 1323 C CA . HIS A 1 175 ? -8.440 -1.140 -49.716 1.00 60.59 175 HIS A CA 1
ATOM 1324 C C . HIS A 1 175 ? -8.143 -0.567 -51.107 1.00 60.59 175 HIS A C 1
ATOM 1326 O O . HIS A 1 175 ? -9.044 -0.471 -51.924 1.00 60.59 175 HIS A O 1
ATOM 1332 N N . PHE A 1 176 ? -6.899 -0.159 -51.367 1.00 61.41 176 PHE A N 1
ATOM 1333 C CA . PHE A 1 176 ? -6.481 0.384 -52.664 1.00 61.41 176 PHE A CA 1
ATOM 1334 C C . PHE A 1 176 ? -6.029 -0.702 -53.655 1.00 61.41 176 PHE A C 1
ATOM 1336 O O . PHE A 1 176 ? -5.792 -0.406 -54.820 1.00 61.41 176 PHE A O 1
ATOM 1343 N N . LEU A 1 177 ? -5.848 -1.937 -53.177 1.00 56.41 177 LEU A N 1
ATOM 1344 C CA . LEU A 1 177 ? -5.317 -3.077 -53.936 1.00 56.41 177 LEU A CA 1
ATOM 1345 C C . LEU A 1 177 ? -6.372 -4.172 -54.187 1.00 56.41 177 LEU A C 1
ATOM 1347 O O . LEU A 1 177 ? -6.018 -5.279 -54.590 1.00 56.41 177 LEU A O 1
ATOM 1351 N N . SER A 1 178 ? -7.642 -3.870 -53.920 1.00 57.09 178 SER A N 1
ATOM 1352 C CA . SER A 1 178 ? -8.821 -4.725 -54.105 1.00 57.09 178 SER A CA 1
ATOM 1353 C C . SER A 1 178 ? -9.838 -3.996 -54.961 1.00 57.09 178 SER A C 1
ATOM 1355 O O . SER A 1 178 ? -10.363 -4.624 -55.899 1.00 57.09 178 SER A O 1
#

Sequence (178 aa):
MPRNPPRRTPHNIMPTTARLIQLKGIADIVVALILTVNPQLIYDSPATHKLSDLSGLHISNANTAPGFNQSIACMVAAVGVGHLVASRAGSSRGVRSTIFAMNLTWSLLGFLTCAQPAKKGLGSATLLMTSMSHAVFSLVFLYLDGGNMFAWSRETKTRNGNMRHAKERRSRYSHFLS